Protein AF-A0A7S2CGZ4-F1 (afdb_monomer)

Sequence (122 aa):
TPDMGPVAFVSHTWLRSAHPDKDGIKLRLLQEFLRRILAGQLQIDMHYLQTLTCGSHCLGSGMLQRSFEESCIFLDFWCIPQTDRDLQLKAIHSIPSYVNDSAFFICLAPAVVHEDGSLRDR

Mean predicted aligned error: 5.79 Å

pLDDT: mean 87.89, std 8.86, range [45.03, 96.31]

Secondary structure (DSSP, 8-state):
--S---EEEEEE--SSSS-TTTT-HHHHHHHHHHHHHHTT---EEPPHHHHHHH---EE-HHHHHHHHHTPEEEEHHHHS-SS-HHHHHHHHHHHHHHHHT-SEEEEE---EE-TTS-EE--

Foldseek 3Di:
DPDQAFEEEEDEAAQADPGRCPVCPLVVVVVVVLVCLLVLNDKAWDDVVCCVVPNTDICGSVNSNVSSPRYDYDYLVVNADDPDPVSNVVVVVCVVVVVVRGPHYHYRQDFDAGPVRDTTRD

Solvent-accessible surface area (backbone atoms only — not comparable to full-atom values): 7198 Å² total; per-residue (Å²): 130,87,92,70,48,52,32,33,33,46,46,68,75,66,39,42,99,91,42,46,52,81,85,40,62,60,58,50,50,51,52,52,53,50,52,33,27,69,67,49,72,38,69,48,71,57,56,66,70,55,28,74,77,72,46,87,56,66,52,44,19,71,58,50,20,63,60,51,75,57,37,42,79,44,40,59,81,83,75,34,58,86,86,45,68,70,60,21,53,55,46,59,72,42,44,68,58,56,56,72,70,28,78,38,81,44,76,62,58,65,74,41,70,29,81,87,69,46,79,39,49,122

Radius of gyration: 16.25 Å; Cα contacts (8 Å, |Δi|>4): 159; chains: 1; bounding box: 38×38×38 Å

Organism: NCBI:txid327968

Structure (mmCIF, N/CA/C/O backbone):
data_AF-A0A7S2CGZ4-F1
#
_entry.id   AF-A0A7S2CGZ4-F1
#
loop_
_atom_site.group_PDB
_atom_site.id
_atom_site.type_symbol
_atom_site.label_atom_id
_atom_site.label_alt_id
_atom_site.label_comp_id
_atom_site.label_asym_id
_atom_site.label_entity_id
_atom_site.label_seq_id
_atom_site.pdbx_PDB_ins_code
_atom_site.Cartn_x
_atom_site.Cartn_y
_atom_site.Cartn_z
_atom_site.occupancy
_atom_site.B_iso_or_equiv
_atom_site.auth_seq_id
_atom_site.auth_comp_id
_atom_site.auth_asym_id
_atom_site.auth_atom_id
_atom_site.pdbx_PDB_model_num
ATOM 1 N N . THR A 1 1 ? -7.457 -15.375 14.547 1.00 45.03 1 THR A N 1
ATOM 2 C CA . THR A 1 1 ? -6.000 -15.335 14.809 1.00 45.03 1 THR A CA 1
ATOM 3 C C . THR A 1 1 ? -5.795 -14.690 16.169 1.00 45.03 1 THR A C 1
ATOM 5 O O . THR A 1 1 ? -6.578 -13.805 16.485 1.00 45.03 1 THR A O 1
ATOM 8 N N . PRO A 1 2 ? -4.874 -15.170 17.022 1.00 46.62 2 PRO A N 1
ATOM 9 C CA . PRO A 1 2 ? -4.721 -14.631 18.373 1.00 46.62 2 PRO A CA 1
ATOM 10 C C . PRO A 1 2 ? -4.164 -13.198 18.315 1.00 46.62 2 PRO A C 1
ATOM 12 O O . PRO A 1 2 ? -3.173 -12.976 17.625 1.00 46.62 2 PRO A O 1
ATOM 15 N N . ASP A 1 3 ? -4.845 -12.266 18.987 1.00 63.62 3 ASP A N 1
ATOM 16 C CA . ASP A 1 3 ? -4.448 -10.911 19.425 1.00 63.62 3 ASP A CA 1
ATOM 17 C C . ASP A 1 3 ? -3.623 -10.002 18.488 1.00 63.62 3 ASP A C 1
ATOM 19 O O . ASP A 1 3 ? -2.940 -9.092 18.952 1.00 63.62 3 ASP A O 1
ATOM 23 N N . MET A 1 4 ? -3.680 -10.180 17.167 1.00 65.69 4 MET A N 1
ATOM 24 C CA . MET A 1 4 ? -3.132 -9.186 16.236 1.00 65.69 4 MET A CA 1
ATOM 25 C C . MET A 1 4 ? -4.161 -8.078 16.005 1.00 65.69 4 MET A C 1
ATOM 27 O O . MET A 1 4 ? -5.305 -8.362 15.643 1.00 65.69 4 MET A O 1
ATOM 31 N N . GLY A 1 5 ? -3.752 -6.826 16.226 1.00 77.44 5 GLY A N 1
ATOM 32 C CA . GLY A 1 5 ? -4.576 -5.651 15.954 1.00 77.44 5 GLY A CA 1
ATOM 33 C C . GLY A 1 5 ? -4.935 -5.501 14.466 1.00 77.44 5 GLY A C 1
ATOM 34 O O . GLY A 1 5 ? -4.510 -6.302 13.627 1.00 77.44 5 GLY A O 1
ATOM 35 N N . PRO A 1 6 ? -5.755 -4.498 14.113 1.00 90.25 6 PRO A N 1
ATOM 36 C CA . PRO A 1 6 ? -6.317 -4.358 12.771 1.00 90.25 6 PRO A CA 1
ATOM 37 C C . PRO A 1 6 ? -5.229 -4.316 11.691 1.00 90.25 6 PRO A C 1
ATOM 39 O O . PRO A 1 6 ? -4.213 -3.641 11.838 1.00 90.25 6 PRO A O 1
ATOM 42 N N . VAL A 1 7 ? -5.440 -5.017 10.576 1.00 92.94 7 VAL A N 1
ATOM 43 C CA . VAL A 1 7 ? -4.480 -5.028 9.464 1.00 92.94 7 VAL A CA 1
ATOM 44 C C . VAL A 1 7 ? -4.806 -3.913 8.475 1.00 92.94 7 VAL A C 1
ATOM 46 O O . VAL A 1 7 ? -5.950 -3.771 8.039 1.00 92.94 7 VAL A O 1
ATOM 49 N N . ALA A 1 8 ? -3.791 -3.141 8.095 1.00 94.69 8 ALA A N 1
ATOM 50 C CA . ALA A 1 8 ? -3.838 -2.235 6.961 1.00 94.69 8 ALA A CA 1
ATOM 51 C C . ALA A 1 8 ? -3.060 -2.844 5.789 1.00 94.69 8 ALA A C 1
ATOM 53 O O . ALA A 1 8 ? -1.831 -2.959 5.825 1.00 94.69 8 ALA A O 1
ATOM 54 N N . PHE A 1 9 ? -3.785 -3.233 4.744 1.00 96.06 9 PHE A N 1
ATOM 55 C CA . PHE A 1 9 ? -3.200 -3.705 3.498 1.00 96.06 9 PHE A CA 1
ATOM 56 C C . PHE A 1 9 ? -2.714 -2.517 2.676 1.00 96.06 9 PHE A C 1
ATOM 58 O O . PHE A 1 9 ? -3.473 -1.581 2.422 1.00 96.06 9 PHE A O 1
ATOM 65 N N . VAL A 1 10 ? -1.464 -2.558 2.224 1.00 95.44 10 VAL A N 1
ATOM 66 C CA . VAL A 1 10 ? -0.863 -1.491 1.424 1.00 95.44 10 VAL A CA 1
ATOM 67 C C . VAL A 1 10 ? -0.556 -2.002 0.023 1.00 95.44 10 VAL A C 1
ATOM 69 O O . VAL A 1 10 ? 0.244 -2.916 -0.161 1.00 95.44 10 VAL A O 1
ATOM 72 N N . SER A 1 11 ? -1.168 -1.364 -0.971 1.00 91.81 11 SER A N 1
ATOM 73 C CA . SER A 1 11 ? -0.983 -1.646 -2.391 1.00 91.81 11 SER A CA 1
ATOM 74 C C . SER A 1 11 ? -0.177 -0.543 -3.071 1.00 91.81 11 SER A C 1
ATOM 76 O O . SER A 1 11 ? -0.368 0.650 -2.797 1.00 91.81 11 SER A O 1
ATOM 78 N N . HIS A 1 12 ? 0.723 -0.931 -3.977 1.00 90.50 12 HIS A N 1
ATOM 79 C CA . HIS A 1 12 ? 1.464 0.009 -4.805 1.00 90.50 12 HIS A CA 1
ATOM 80 C C . HIS A 1 12 ? 1.917 -0.560 -6.153 1.00 90.50 12 HIS A C 1
ATOM 82 O O . HIS A 1 12 ? 2.221 -1.740 -6.290 1.00 90.50 12 HIS A O 1
ATOM 88 N N . THR A 1 13 ? 2.020 0.318 -7.152 1.00 88.56 13 THR A N 1
ATOM 89 C CA . THR A 1 13 ? 2.526 -0.021 -8.487 1.00 88.56 13 THR A CA 1
ATOM 90 C C . THR A 1 13 ? 4.033 -0.298 -8.463 1.00 88.56 13 THR A C 1
ATOM 92 O O . THR A 1 13 ? 4.791 0.411 -7.798 1.00 88.56 13 THR A O 1
ATOM 95 N N . TRP A 1 14 ? 4.489 -1.293 -9.226 1.00 88.88 14 TRP A N 1
ATOM 96 C CA . TRP A 1 14 ? 5.916 -1.580 -9.391 1.00 88.88 14 TRP A CA 1
ATOM 97 C C . TRP A 1 14 ? 6.601 -0.486 -10.219 1.00 88.88 14 TRP A C 1
ATOM 99 O O . TRP A 1 14 ? 6.113 -0.112 -11.283 1.00 88.88 14 TRP A O 1
ATOM 109 N N . LEU A 1 15 ? 7.739 0.018 -9.735 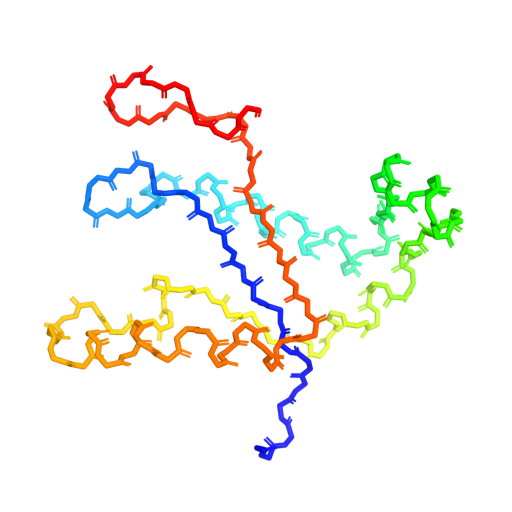1.00 86.88 15 LEU A N 1
ATOM 110 C CA . LEU A 1 15 ? 8.557 1.039 -10.406 1.00 86.88 15 LEU A CA 1
ATOM 111 C C . LEU A 1 15 ? 9.679 0.460 -11.268 1.00 86.88 15 LEU A C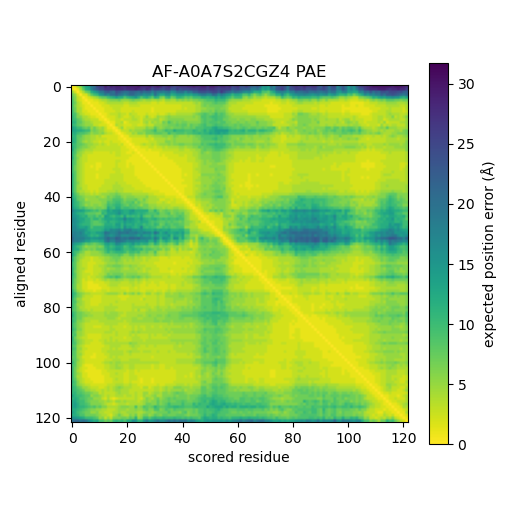 1
ATOM 113 O O . LEU A 1 15 ? 10.262 1.185 -12.079 1.00 86.88 15 LEU A O 1
ATOM 117 N N . ARG A 1 16 ? 10.008 -0.817 -11.060 1.00 82.94 16 ARG A N 1
ATOM 118 C CA . ARG A 1 16 ? 11.051 -1.548 -11.781 1.00 82.94 16 ARG A CA 1
ATOM 119 C C . ARG A 1 16 ? 10.703 -3.020 -11.878 1.00 82.94 16 ARG A C 1
ATOM 121 O O . ARG A 1 16 ? 9.992 -3.540 -11.027 1.00 82.94 16 ARG A O 1
ATOM 128 N N . SER A 1 17 ? 11.314 -3.706 -12.834 1.00 81.69 17 SER A N 1
ATOM 129 C CA . SER A 1 17 ? 11.076 -5.128 -13.101 1.00 81.69 17 SER A CA 1
ATOM 130 C C . SER A 1 17 ? 11.540 -6.062 -11.972 1.00 81.69 17 SER A C 1
ATOM 132 O O . SER A 1 17 ? 10.950 -7.116 -11.765 1.00 81.69 17 SER A O 1
ATOM 134 N N . ALA A 1 18 ? 12.604 -5.697 -11.244 1.00 85.19 18 ALA A N 1
ATOM 135 C CA . ALA A 1 18 ? 13.223 -6.562 -10.229 1.00 85.19 18 ALA A CA 1
ATOM 136 C C . ALA A 1 18 ? 12.820 -6.239 -8.778 1.00 85.19 18 ALA A C 1
ATOM 138 O O . ALA A 1 18 ? 12.914 -7.101 -7.910 1.00 85.19 18 ALA A O 1
ATOM 139 N N . HIS A 1 19 ? 12.429 -4.995 -8.494 1.00 86.81 19 HIS A N 1
ATOM 140 C CA . HIS A 1 19 ? 12.038 -4.555 -7.156 1.00 86.81 19 HIS A CA 1
ATOM 141 C C . HIS A 1 19 ? 10.997 -3.435 -7.278 1.00 86.81 19 HIS A C 1
ATOM 143 O O . HIS A 1 19 ? 11.264 -2.452 -7.977 1.00 86.81 19 HIS A O 1
ATOM 149 N N . PRO A 1 20 ? 9.856 -3.517 -6.575 1.00 88.56 20 PRO A N 1
ATOM 150 C CA . PRO A 1 20 ? 8.733 -2.608 -6.794 1.00 88.56 20 PRO A CA 1
ATOM 151 C C . PRO A 1 20 ? 9.034 -1.157 -6.409 1.00 88.56 20 PRO A C 1
ATOM 153 O O . PRO A 1 20 ? 8.512 -0.244 -7.035 1.00 88.56 20 PRO A O 1
ATOM 156 N N . ASP A 1 21 ? 9.909 -0.927 -5.428 1.00 91.38 21 ASP A N 1
ATOM 157 C CA . ASP A 1 21 ? 10.288 0.418 -4.972 1.00 91.38 21 ASP A CA 1
ATOM 158 C C . ASP A 1 21 ? 11.789 0.510 -4.649 1.00 91.38 21 ASP A C 1
ATOM 160 O O . ASP A 1 21 ? 12.187 0.703 -3.504 1.00 91.38 21 ASP A O 1
ATOM 164 N N . LYS A 1 22 ? 12.656 0.279 -5.648 1.00 87.06 22 LYS A N 1
ATOM 165 C CA . LYS A 1 22 ? 14.122 0.220 -5.438 1.00 87.06 22 LYS A CA 1
ATOM 166 C C . LYS A 1 22 ? 14.678 1.473 -4.754 1.00 87.06 22 LYS A C 1
ATOM 168 O O . LYS A 1 22 ? 15.581 1.379 -3.930 1.00 87.06 22 LYS A O 1
ATOM 173 N N . ASP A 1 23 ? 14.133 2.630 -5.111 1.00 89.44 23 ASP A N 1
ATOM 174 C CA . ASP A 1 23 ? 14.583 3.927 -4.615 1.00 89.44 23 ASP A CA 1
ATOM 175 C C . ASP A 1 23 ? 13.884 4.318 -3.295 1.00 89.44 23 ASP A C 1
ATOM 177 O O . ASP A 1 23 ? 14.170 5.376 -2.730 1.00 89.44 23 ASP A O 1
ATOM 181 N N . GLY A 1 24 ? 12.979 3.475 -2.777 1.00 90.62 24 GLY A N 1
ATOM 182 C CA . GLY A 1 24 ? 12.270 3.664 -1.509 1.00 90.62 24 GLY A CA 1
ATOM 183 C C . GLY A 1 24 ? 11.301 4.850 -1.502 1.00 90.62 24 GLY A C 1
ATOM 184 O O . GLY A 1 24 ? 11.023 5.403 -0.438 1.00 90.62 24 GLY A O 1
ATOM 185 N N . ILE A 1 25 ? 10.856 5.318 -2.671 1.00 92.25 25 ILE A N 1
ATOM 186 C CA . ILE A 1 25 ? 10.008 6.509 -2.810 1.00 92.25 25 ILE A CA 1
ATOM 187 C C . ILE A 1 25 ? 8.656 6.259 -2.143 1.00 92.25 25 ILE A C 1
ATOM 189 O O . ILE A 1 25 ? 8.182 7.084 -1.360 1.00 92.25 25 ILE A O 1
ATOM 193 N N . LYS A 1 26 ? 8.055 5.103 -2.420 1.00 91.75 26 LYS A N 1
ATOM 194 C CA . LYS A 1 26 ? 6.743 4.730 -1.894 1.00 91.75 26 LYS A CA 1
ATOM 195 C C . LYS A 1 26 ? 6.823 4.316 -0.432 1.00 91.75 26 LYS A C 1
ATOM 197 O O . LYS A 1 26 ? 5.955 4.696 0.347 1.00 91.75 26 LYS A O 1
ATOM 202 N N . LEU A 1 27 ? 7.897 3.640 -0.026 1.00 93.62 27 LEU A N 1
ATOM 203 C CA . LEU A 1 27 ? 8.145 3.340 1.381 1.00 93.62 27 LEU A CA 1
ATOM 204 C C . LEU A 1 27 ? 8.268 4.619 2.213 1.00 93.62 27 LEU A C 1
ATOM 206 O O . LEU A 1 27 ? 7.652 4.721 3.271 1.00 93.62 27 LEU A O 1
ATOM 210 N N . ARG A 1 28 ? 9.033 5.612 1.742 1.00 95.25 28 ARG A N 1
ATOM 211 C CA . ARG A 1 28 ? 9.148 6.903 2.437 1.00 95.25 28 ARG A CA 1
ATOM 212 C C . ARG A 1 28 ? 7.804 7.619 2.520 1.00 95.25 28 ARG A C 1
ATOM 214 O O . ARG A 1 28 ? 7.489 8.162 3.575 1.00 95.25 28 ARG A O 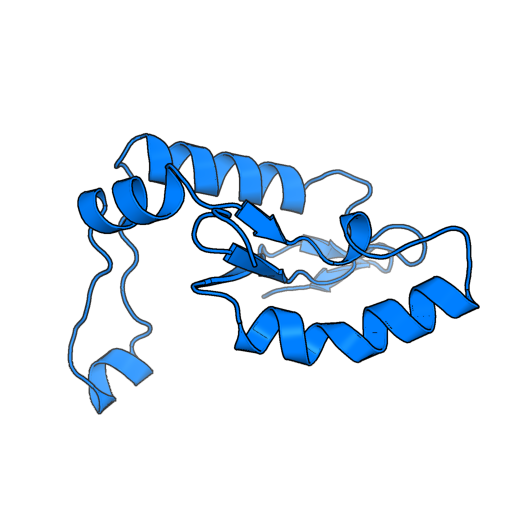1
ATOM 221 N N . LEU A 1 29 ? 7.005 7.575 1.452 1.00 94.75 29 LEU A N 1
ATOM 222 C CA . LEU A 1 29 ? 5.642 8.106 1.460 1.00 94.75 29 LEU A CA 1
ATOM 223 C C . LEU A 1 29 ? 4.771 7.411 2.515 1.00 94.75 29 LEU A C 1
ATOM 225 O O . LEU A 1 29 ? 4.100 8.094 3.281 1.00 94.75 29 LEU A O 1
ATOM 229 N N . LEU A 1 30 ? 4.810 6.078 2.590 1.00 95.19 30 LEU A N 1
ATOM 230 C CA . LEU A 1 30 ? 4.071 5.315 3.595 1.00 95.19 30 LEU A CA 1
ATOM 231 C C . LEU A 1 30 ? 4.514 5.672 5.014 1.00 95.19 30 LEU A C 1
ATOM 233 O O . LEU A 1 30 ? 3.680 5.909 5.878 1.00 95.19 30 LEU A O 1
ATOM 237 N N . GLN A 1 31 ? 5.822 5.737 5.258 1.00 95.56 31 GLN A N 1
ATOM 238 C CA . GLN A 1 31 ? 6.354 6.121 6.563 1.00 95.56 31 GLN A CA 1
ATOM 239 C C . GLN A 1 31 ? 5.892 7.522 6.966 1.00 95.56 31 GLN A C 1
ATOM 241 O O . GLN A 1 31 ? 5.501 7.729 8.109 1.00 95.56 31 GLN A O 1
ATOM 246 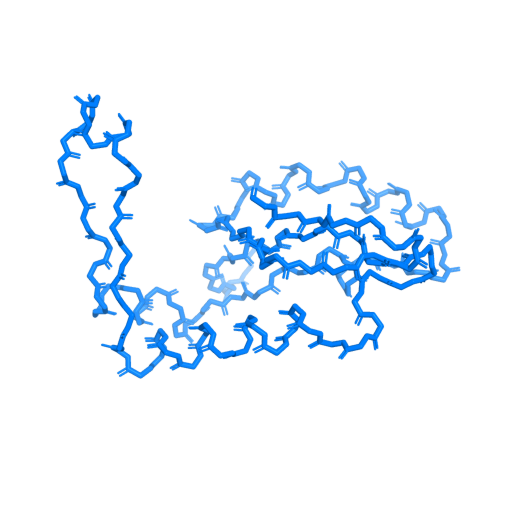N N . GLU A 1 32 ? 5.923 8.479 6.040 1.00 95.69 32 GLU A N 1
ATOM 247 C CA . GLU A 1 32 ? 5.458 9.838 6.304 1.00 95.69 32 GLU A CA 1
ATOM 248 C C . GLU A 1 32 ? 3.950 9.888 6.564 1.00 95.69 32 GLU A C 1
ATOM 250 O O . GLU A 1 32 ? 3.501 10.509 7.525 1.00 95.69 32 GLU A O 1
ATOM 255 N N . PHE A 1 33 ? 3.169 9.163 5.767 1.00 94.00 33 PHE A N 1
ATOM 256 C CA . PHE A 1 33 ? 1.734 8.996 5.972 1.00 94.00 33 PHE A CA 1
ATOM 257 C C . PHE A 1 33 ? 1.419 8.447 7.373 1.00 94.00 33 PHE A C 1
ATOM 259 O O . PHE A 1 33 ? 0.632 9.050 8.104 1.00 94.00 33 PHE A O 1
ATOM 266 N N . LEU A 1 34 ? 2.090 7.367 7.789 1.00 94.56 34 LEU A N 1
ATOM 267 C CA . LEU A 1 34 ? 1.908 6.762 9.111 1.00 94.56 34 LEU A CA 1
ATOM 268 C C . LEU A 1 34 ? 2.353 7.699 10.244 1.00 94.56 34 LEU A C 1
ATOM 270 O O . LEU A 1 34 ? 1.642 7.822 11.239 1.00 94.56 34 LEU A O 1
ATOM 274 N N . ARG A 1 35 ? 3.474 8.422 10.094 1.00 95.69 35 ARG A N 1
ATOM 275 C CA . ARG A 1 35 ? 3.912 9.426 11.085 1.00 95.69 35 ARG A CA 1
ATOM 276 C C . ARG A 1 35 ? 2.865 10.515 11.284 1.00 95.69 35 ARG A C 1
ATOM 278 O O . ARG A 1 35 ? 2.577 10.878 12.420 1.00 95.69 35 ARG A O 1
ATOM 285 N N . ARG A 1 36 ? 2.263 11.012 10.201 1.00 94.75 36 ARG A N 1
ATOM 28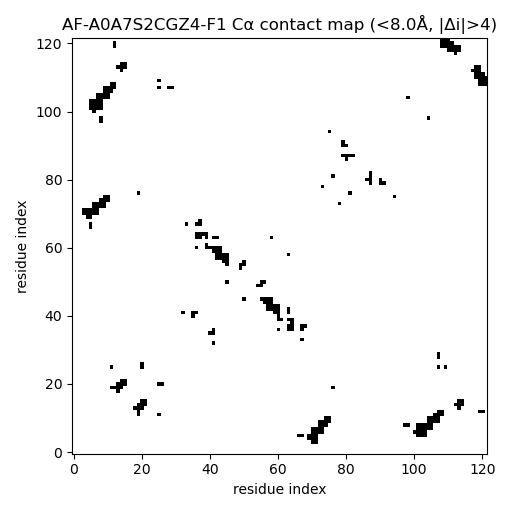6 C CA . ARG A 1 36 ? 1.218 12.043 10.268 1.00 94.75 36 ARG A CA 1
ATOM 287 C C . ARG A 1 36 ? -0.076 11.529 10.896 1.00 94.75 36 ARG A C 1
ATOM 289 O O . ARG A 1 36 ? -0.724 12.288 11.616 1.00 94.75 36 ARG A O 1
ATOM 296 N N . ILE A 1 37 ? -0.431 10.263 10.669 1.00 93.62 37 ILE A N 1
ATOM 297 C CA . ILE A 1 37 ? -1.550 9.612 11.367 1.00 93.62 37 ILE A CA 1
ATOM 298 C C . ILE A 1 37 ? -1.271 9.542 12.868 1.00 93.62 37 ILE A C 1
ATOM 300 O O . ILE A 1 37 ? -2.077 10.027 13.658 1.00 93.62 37 ILE A O 1
ATOM 304 N N . LEU A 1 38 ? -0.116 9.000 13.261 1.00 92.94 38 LEU A N 1
ATOM 305 C CA . LEU A 1 38 ? 0.247 8.824 14.670 1.00 92.94 38 LEU A CA 1
ATOM 306 C C . LEU A 1 38 ? 0.456 10.155 15.405 1.00 92.94 38 LEU A C 1
ATOM 308 O O . LEU A 1 38 ? 0.271 10.218 16.616 1.00 92.94 38 LEU A O 1
ATOM 312 N N . ALA A 1 39 ? 0.790 11.230 14.688 1.00 94.06 39 ALA A N 1
ATOM 313 C CA . ALA A 1 39 ? 0.840 12.587 15.227 1.00 94.06 39 ALA A CA 1
ATOM 314 C C . ALA A 1 39 ? -0.545 13.262 15.340 1.00 94.06 39 ALA A C 1
ATOM 316 O O . ALA A 1 39 ? -0.628 14.397 15.808 1.00 94.06 39 ALA A O 1
ATOM 317 N N . GLY A 1 40 ? -1.625 12.621 14.874 1.00 92.44 40 GLY A N 1
ATOM 318 C CA . GLY A 1 40 ? -2.969 13.209 14.845 1.00 92.44 40 GLY A CA 1
ATOM 319 C C . GLY A 1 40 ? -3.112 14.373 13.853 1.00 92.44 40 GLY A C 1
ATOM 320 O O . GLY A 1 40 ? -3.996 15.217 14.007 1.00 92.44 40 GLY A O 1
ATOM 321 N N . GLN A 1 41 ? -2.247 14.436 12.836 1.00 92.19 41 GLN A N 1
ATOM 322 C CA . GLN A 1 41 ? -2.140 15.543 11.873 1.00 92.19 41 GLN A CA 1
ATOM 323 C C . GLN A 1 41 ? -2.774 15.241 10.511 1.00 92.19 41 GLN A C 1
ATOM 325 O O . GLN A 1 41 ? -2.710 16.071 9.599 1.00 92.19 41 GLN A O 1
ATOM 330 N N . LEU A 1 42 ? -3.331 14.043 10.333 1.00 89.00 42 LEU A N 1
ATOM 331 C CA . LEU A 1 42 ? -3.947 13.631 9.080 1.00 89.00 42 LEU A CA 1
ATOM 332 C C . LEU A 1 42 ? -5.461 13.521 9.237 1.00 89.00 42 LEU A C 1
ATOM 334 O O . LEU A 1 42 ? -5.947 12.790 10.094 1.00 89.00 42 LEU A O 1
ATOM 338 N N . GLN A 1 43 ? -6.192 14.233 8.386 1.00 85.50 43 GLN A N 1
ATOM 339 C CA . GLN A 1 43 ? -7.620 14.039 8.165 1.00 85.50 43 GLN A CA 1
ATOM 340 C C . GLN A 1 43 ? -7.801 13.586 6.720 1.00 85.50 43 GLN A C 1
ATOM 342 O O . GLN A 1 43 ? -7.132 14.108 5.826 1.00 85.50 43 GLN A O 1
ATOM 347 N N . ILE A 1 44 ? -8.643 12.575 6.514 1.00 85.38 44 ILE A N 1
ATOM 348 C CA . ILE A 1 44 ? -8.912 12.023 5.185 1.00 85.38 44 ILE A CA 1
ATOM 349 C C . ILE A 1 44 ? -10.369 12.301 4.852 1.00 85.38 44 ILE A C 1
ATOM 351 O O . ILE A 1 44 ? -11.278 11.777 5.500 1.00 85.38 44 ILE A O 1
ATOM 355 N N . ASP A 1 45 ? -10.572 13.110 3.822 1.00 83.81 45 ASP A N 1
ATOM 356 C CA . ASP A 1 45 ? -11.889 13.372 3.263 1.00 83.81 45 ASP A CA 1
ATOM 357 C C . ASP A 1 45 ? -12.263 12.285 2.256 1.00 83.81 45 ASP A C 1
ATOM 359 O O . ASP A 1 45 ? -11.422 11.806 1.488 1.00 83.81 45 ASP A O 1
ATOM 363 N N . MET A 1 46 ? -13.538 11.890 2.241 1.00 78.06 46 MET A N 1
ATOM 364 C CA . MET A 1 46 ? -14.028 10.984 1.208 1.00 78.06 46 MET A CA 1
ATOM 365 C C . MET A 1 46 ? -13.980 11.631 -0.176 1.00 78.06 46 MET A C 1
ATOM 367 O O . MET A 1 46 ? -14.220 12.827 -0.361 1.00 78.06 46 MET A O 1
ATOM 371 N N . HIS A 1 47 ? -13.724 10.791 -1.177 1.00 81.62 47 HIS A N 1
ATOM 372 C CA . HIS A 1 47 ? -13.766 11.194 -2.572 1.00 81.62 47 HIS A CA 1
ATOM 373 C C . HIS A 1 47 ? -15.157 11.737 -2.938 1.00 81.62 47 HIS A C 1
ATOM 375 O O . HIS A 1 47 ? -16.176 11.182 -2.524 1.00 81.62 47 HIS A O 1
ATOM 381 N N . TYR A 1 48 ? -15.214 12.786 -3.765 1.00 76.12 48 TYR A N 1
ATOM 382 C CA . TYR A 1 48 ? -16.458 13.518 -4.045 1.00 76.12 48 TYR A CA 1
ATOM 383 C C . TYR A 1 48 ? -17.611 12.618 -4.520 1.00 76.12 48 TYR A C 1
ATOM 385 O O . TYR A 1 48 ? -18.754 12.831 -4.126 1.00 76.12 48 TYR A O 1
ATOM 393 N N . LEU A 1 49 ? -17.324 11.584 -5.321 1.00 79.25 49 LEU A N 1
ATOM 394 C CA . LEU A 1 49 ? -18.347 10.631 -5.769 1.00 79.25 49 LEU A CA 1
ATOM 395 C C . LEU A 1 49 ? -18.978 9.864 -4.602 1.00 79.25 49 LEU A C 1
ATOM 397 O O . LEU A 1 49 ? -20.197 9.743 -4.561 1.00 79.25 49 LEU A O 1
ATOM 401 N N . GLN A 1 50 ? -18.176 9.396 -3.642 1.00 73.94 50 GLN A N 1
ATOM 402 C CA . GLN A 1 50 ? -18.695 8.737 -2.439 1.00 73.94 50 GLN A CA 1
ATOM 403 C C . GLN A 1 50 ? -19.482 9.712 -1.569 1.00 73.94 50 GLN A C 1
ATOM 405 O O . GLN A 1 50 ? -20.524 9.351 -1.028 1.00 73.94 50 GLN A O 1
ATOM 410 N N . THR A 1 51 ? -19.015 10.956 -1.475 1.00 79.88 51 THR A N 1
ATOM 411 C CA . THR A 1 51 ? -19.714 12.018 -0.748 1.00 79.88 51 THR A CA 1
ATOM 412 C C . THR A 1 51 ? -21.113 12.272 -1.314 1.00 79.88 51 THR A C 1
ATOM 414 O O . THR A 1 51 ? -22.060 12.451 -0.553 1.00 79.88 51 THR A O 1
ATOM 417 N N . LEU A 1 52 ? -21.276 12.233 -2.640 1.00 79.25 52 LEU A N 1
ATOM 418 C CA . LEU A 1 52 ? -22.576 12.413 -3.293 1.00 79.25 52 LEU A CA 1
ATOM 419 C C . LEU A 1 52 ? -23.528 11.229 -3.078 1.00 79.25 52 LEU A C 1
ATOM 421 O O . LEU A 1 52 ? -24.733 11.441 -2.965 1.00 79.25 52 LEU A O 1
ATOM 425 N N . THR A 1 53 ? -23.018 9.995 -3.031 1.00 82.56 53 THR A N 1
ATOM 426 C CA . THR A 1 53 ? -23.859 8.792 -2.908 1.00 82.56 53 THR A CA 1
ATOM 427 C C . THR A 1 53 ? -24.183 8.415 -1.465 1.00 82.56 53 THR A C 1
ATOM 429 O O . THR A 1 53 ? -25.254 7.874 -1.209 1.00 82.56 53 THR A O 1
ATOM 432 N N . CYS A 1 54 ? -23.266 8.675 -0.531 1.00 75.88 54 CYS A N 1
ATOM 433 C CA . CYS A 1 54 ? -23.343 8.187 0.850 1.00 75.88 54 CYS A CA 1
ATOM 434 C C . CYS A 1 54 ? -23.370 9.311 1.899 1.00 75.88 54 CYS A C 1
ATOM 436 O O . CYS A 1 54 ? -23.526 9.023 3.081 1.00 75.88 54 CYS A O 1
ATOM 438 N N . GLY A 1 55 ? -23.233 10.576 1.486 1.00 74.31 55 GLY A N 1
ATOM 439 C CA . GLY A 1 55 ? -23.047 11.717 2.382 1.00 74.31 55 GLY A CA 1
ATOM 440 C C . GLY A 1 55 ? -21.575 11.977 2.714 1.00 74.31 55 GLY A C 1
ATOM 441 O O . GLY A 1 55 ? -20.701 11.132 2.508 1.00 74.31 55 GLY A O 1
ATOM 442 N N . SER A 1 56 ? -21.281 13.180 3.214 1.00 66.94 56 SER A N 1
ATOM 443 C CA . SER A 1 56 ? -19.925 13.552 3.629 1.00 66.94 56 SER A CA 1
ATOM 444 C C . SER A 1 56 ? -19.515 12.774 4.874 1.00 66.94 56 SER A C 1
ATOM 446 O O . SER A 1 56 ? -20.102 12.946 5.941 1.00 66.94 56 SER A O 1
ATOM 448 N N . HIS A 1 57 ? -18.450 11.988 4.755 1.00 68.06 57 HIS A N 1
ATOM 449 C CA . HIS A 1 57 ? -17.750 11.406 5.892 1.00 68.06 57 HIS A CA 1
ATOM 450 C C . HIS A 1 57 ? -16.279 11.821 5.831 1.00 68.06 57 HIS A C 1
ATOM 452 O O . HIS A 1 57 ? -15.656 11.799 4.771 1.00 68.06 57 HIS A O 1
ATOM 458 N N . CYS A 1 58 ? -15.740 12.226 6.977 1.00 75.81 58 CYS A N 1
ATOM 459 C CA . CYS A 1 58 ? -14.324 12.515 7.156 1.00 75.81 58 CYS A CA 1
ATOM 460 C C . CYS A 1 58 ? -13.786 11.524 8.184 1.00 75.81 58 CYS A C 1
ATOM 462 O O . CYS A 1 58 ? -14.369 11.361 9.262 1.00 75.81 58 CYS A O 1
ATOM 464 N N . LEU A 1 59 ? -12.680 10.859 7.861 1.00 80.25 59 LEU A N 1
ATOM 465 C CA . LEU A 1 59 ? -11.929 10.102 8.851 1.00 80.25 59 LEU A CA 1
ATOM 466 C C . LEU A 1 59 ? -11.100 11.106 9.650 1.00 80.25 59 LEU A C 1
ATOM 468 O O . LEU A 1 59 ? -10.030 11.552 9.229 1.00 80.25 59 LEU A O 1
ATOM 472 N N . GLY A 1 60 ? -11.656 11.502 10.795 1.00 85.06 60 GLY A N 1
ATOM 473 C CA . GLY A 1 60 ? -11.029 12.452 11.701 1.00 85.06 60 GLY A CA 1
ATOM 474 C C . GLY A 1 60 ? -9.708 11.921 12.254 1.00 85.06 60 GLY A C 1
ATOM 475 O O . GLY A 1 60 ? -9.550 10.725 12.508 1.00 85.06 60 GLY A O 1
ATOM 476 N N . SER A 1 61 ? -8.772 12.833 12.501 1.00 87.50 61 SER A N 1
ATOM 477 C CA . SER A 1 61 ? -7.405 12.494 12.899 1.00 87.50 61 SER A CA 1
ATOM 478 C C . SER A 1 61 ? -7.320 11.656 14.173 1.00 87.50 61 SER A C 1
ATOM 480 O O . SER A 1 61 ? -6.550 10.705 14.220 1.00 87.50 61 SER A O 1
ATOM 482 N N . GLY A 1 62 ? -8.152 11.940 15.179 1.00 88.19 62 GLY A N 1
ATOM 483 C CA . GLY A 1 62 ? -8.184 11.157 16.419 1.00 88.19 62 GLY A CA 1
ATOM 484 C C . GLY A 1 62 ? -8.730 9.734 16.250 1.00 88.19 62 GLY A C 1
ATOM 485 O O . GLY A 1 62 ? -8.335 8.841 16.994 1.00 88.19 62 GLY A O 1
ATOM 486 N N . MET A 1 63 ? -9.619 9.498 15.277 1.00 86.25 63 MET A N 1
ATOM 487 C CA . MET A 1 63 ? -10.092 8.146 14.953 1.00 86.25 63 MET A CA 1
ATOM 488 C C . MET A 1 63 ? -8.988 7.365 14.239 1.00 86.25 63 MET A C 1
ATOM 490 O O . MET A 1 63 ? -8.669 6.257 14.656 1.00 86.25 63 MET A O 1
ATOM 494 N N . LEU A 1 64 ? -8.370 7.974 13.220 1.00 88.06 64 LEU A N 1
ATOM 495 C CA . LEU A 1 64 ? -7.260 7.370 12.480 1.00 88.06 64 LEU A CA 1
ATOM 496 C C . LEU A 1 64 ? -6.083 7.031 13.396 1.00 88.06 64 LEU A C 1
ATOM 498 O O . LEU A 1 64 ? -5.568 5.922 13.324 1.00 88.06 64 LEU A O 1
ATOM 502 N N . GLN A 1 65 ? -5.691 7.949 14.280 1.00 92.31 65 GLN A N 1
ATOM 503 C CA . GLN A 1 65 ? -4.601 7.731 15.230 1.00 92.31 65 GLN A CA 1
ATOM 504 C C . GLN A 1 65 ? -4.839 6.466 16.067 1.00 92.31 65 GLN A C 1
ATOM 506 O O . GLN A 1 65 ? -4.024 5.549 16.024 1.00 92.31 65 GLN A O 1
ATOM 511 N N . ARG A 1 66 ? -6.005 6.361 16.723 1.00 90.06 66 ARG A N 1
ATOM 512 C CA . ARG A 1 66 ? -6.375 5.189 17.539 1.00 90.06 66 ARG A CA 1
ATOM 513 C C . ARG A 1 66 ? -6.436 3.899 16.728 1.00 90.06 66 ARG A C 1
ATOM 515 O O . ARG A 1 66 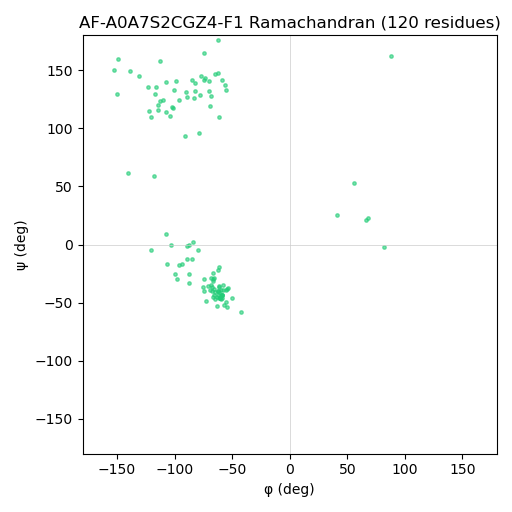? -6.007 2.857 17.203 1.00 90.06 66 ARG A O 1
ATOM 522 N N . SER A 1 67 ? -6.974 3.952 15.509 1.00 89.50 67 SER A N 1
ATOM 523 C CA . SER A 1 67 ? -7.057 2.770 14.649 1.00 89.50 67 SER A CA 1
ATOM 524 C C . SER A 1 67 ? -5.687 2.253 14.210 1.00 89.50 67 SER A C 1
ATOM 526 O O . SER A 1 67 ? -5.561 1.057 13.960 1.00 89.50 67 SER A O 1
ATOM 528 N N . PHE A 1 68 ? -4.684 3.129 14.102 1.00 91.00 68 PHE A N 1
ATOM 529 C CA . PHE A 1 68 ? -3.351 2.768 13.620 1.00 91.00 68 PHE A CA 1
ATOM 530 C C . PHE A 1 68 ? -2.331 2.467 14.729 1.00 91.00 68 PHE A C 1
ATOM 532 O O . PHE A 1 68 ? -1.334 1.811 14.431 1.00 91.00 68 PHE A O 1
ATOM 539 N N . GLU A 1 69 ? -2.574 2.874 15.981 1.00 89.88 69 GLU A N 1
ATOM 540 C CA . GLU A 1 69 ? -1.687 2.616 17.133 1.00 89.88 69 GLU A CA 1
ATOM 541 C C . GLU A 1 69 ? -1.382 1.124 17.349 1.00 89.88 69 GLU A C 1
ATOM 543 O O . GLU A 1 69 ? -0.238 0.766 17.621 1.00 89.88 69 GLU A O 1
ATOM 548 N N . GLU A 1 70 ? -2.376 0.253 17.163 1.00 87.00 70 GLU A N 1
ATOM 549 C CA . GLU A 1 70 ? -2.231 -1.206 17.300 1.00 87.00 70 GLU A CA 1
ATOM 550 C C . GLU A 1 70 ? -2.270 -1.933 15.945 1.00 87.00 70 GLU A C 1
ATOM 552 O O . GLU A 1 70 ? -2.358 -3.160 15.882 1.00 87.00 70 GLU A O 1
ATOM 557 N N . SER A 1 71 ? -2.233 -1.187 14.836 1.00 90.38 71 SER A N 1
ATOM 558 C CA . SER A 1 71 ? -2.390 -1.777 13.508 1.00 90.38 71 SER A CA 1
ATOM 559 C C . SER A 1 71 ? -1.131 -2.482 13.013 1.00 90.38 71 SER A C 1
ATOM 561 O O . SER A 1 71 ? -0.003 -2.034 13.226 1.00 90.38 71 SER A O 1
ATOM 563 N N . CYS A 1 72 ? -1.332 -3.573 12.279 1.00 92.06 72 CYS A N 1
ATOM 564 C CA . CYS A 1 72 ? -0.273 -4.241 11.533 1.00 92.06 72 CYS A CA 1
ATOM 565 C C . CYS A 1 72 ? -0.313 -3.811 10.065 1.00 92.06 72 CYS A C 1
ATOM 567 O O . CYS A 1 72 ? -1.381 -3.701 9.467 1.00 92.06 72 CYS A O 1
ATOM 569 N N . ILE A 1 73 ? 0.856 -3.614 9.457 1.00 93.31 73 ILE A N 1
ATOM 570 C CA . ILE A 1 73 ? 0.962 -3.283 8.034 1.00 93.31 73 ILE A CA 1
ATOM 571 C C . ILE A 1 73 ? 1.233 -4.555 7.234 1.00 93.31 73 ILE A C 1
ATOM 573 O O . ILE A 1 73 ? 2.224 -5.242 7.481 1.00 93.31 73 ILE A O 1
ATOM 577 N N . PHE A 1 74 ? 0.386 -4.834 6.245 1.00 94.00 74 PHE A N 1
ATOM 578 C CA . PHE A 1 74 ? 0.633 -5.874 5.252 1.00 94.00 74 PHE A CA 1
ATOM 579 C C . PHE A 1 74 ? 1.117 -5.234 3.949 1.00 94.00 74 PHE A C 1
ATOM 581 O O . PHE A 1 74 ? 0.390 -4.469 3.315 1.00 94.00 74 PHE A O 1
ATOM 588 N N . LEU A 1 75 ? 2.347 -5.557 3.547 1.00 92.31 75 LEU A N 1
ATOM 589 C CA . LEU A 1 75 ? 2.983 -5.078 2.319 1.00 92.31 75 LEU A CA 1
ATOM 590 C C . LEU A 1 75 ? 3.336 -6.275 1.453 1.00 92.31 75 LEU A C 1
ATOM 592 O O . LEU A 1 75 ? 4.238 -7.032 1.796 1.00 92.31 75 LEU A O 1
ATOM 596 N N . ASP A 1 76 ? 2.629 -6.428 0.338 1.00 87.69 76 ASP A N 1
ATOM 597 C CA . ASP A 1 76 ? 2.719 -7.574 -0.566 1.00 87.69 76 ASP A CA 1
ATOM 598 C C . ASP A 1 76 ? 4.158 -8.047 -0.829 1.00 87.69 76 ASP A C 1
ATOM 600 O O . ASP A 1 76 ? 4.505 -9.173 -0.492 1.00 87.69 76 ASP A O 1
ATOM 604 N N . PHE A 1 77 ? 5.046 -7.198 -1.335 1.00 88.88 77 PHE A N 1
ATOM 605 C CA . PHE A 1 77 ? 6.403 -7.610 -1.687 1.00 88.88 77 PHE A CA 1
ATOM 606 C C . PHE A 1 77 ? 7.222 -8.123 -0.489 1.00 88.88 77 PHE A C 1
ATOM 608 O O . PHE A 1 77 ? 7.995 -9.067 -0.641 1.00 88.88 77 PHE A O 1
ATOM 615 N N . TRP A 1 78 ? 7.045 -7.547 0.706 1.00 89.06 78 TRP A N 1
ATOM 616 C CA . TRP A 1 78 ? 7.771 -7.969 1.915 1.00 89.06 78 TRP A CA 1
ATOM 617 C C . TRP A 1 78 ? 7.092 -9.104 2.682 1.00 89.06 78 TRP A C 1
ATOM 619 O O . TRP A 1 78 ? 7.773 -9.854 3.377 1.00 89.06 78 TRP A O 1
ATOM 629 N N . CYS A 1 79 ? 5.774 -9.249 2.560 1.00 90.69 79 CYS A N 1
ATOM 630 C CA . CYS A 1 79 ? 4.999 -10.303 3.212 1.00 90.69 79 CYS A CA 1
ATOM 631 C C . CYS A 1 79 ? 4.888 -11.576 2.356 1.00 90.69 79 CYS A C 1
ATOM 633 O O . CYS A 1 79 ? 4.480 -12.619 2.864 1.00 90.69 79 CYS A O 1
ATOM 635 N N . ILE A 1 80 ? 5.260 -11.514 1.074 1.00 92.25 80 ILE A N 1
ATOM 636 C CA . ILE A 1 80 ? 5.269 -12.645 0.144 1.00 92.25 80 ILE A CA 1
ATOM 637 C C . ILE A 1 80 ? 6.703 -13.188 -0.009 1.00 92.25 80 ILE A C 1
ATOM 639 O O . ILE A 1 80 ? 7.630 -12.406 -0.238 1.00 92.25 80 ILE A O 1
ATOM 643 N N . PRO A 1 81 ? 6.917 -14.517 0.062 1.00 93.38 81 PRO A N 1
ATOM 644 C CA . PRO A 1 81 ? 8.220 -15.122 -0.205 1.00 93.38 81 PRO A CA 1
ATOM 645 C C . PRO A 1 81 ? 8.758 -14.742 -1.591 1.00 93.38 81 PRO A C 1
ATOM 647 O O . PRO A 1 81 ? 8.041 -14.838 -2.583 1.00 93.38 81 PRO A O 1
ATOM 650 N N . GLN A 1 82 ? 10.028 -14.334 -1.670 1.00 91.19 82 GLN A N 1
ATOM 651 C CA . GLN A 1 82 ? 10.669 -13.928 -2.934 1.00 91.19 82 GLN A CA 1
ATOM 652 C C . GLN A 1 82 ? 11.676 -14.958 -3.473 1.00 91.19 82 GLN A C 1
ATOM 654 O O . GLN A 1 82 ? 12.064 -14.891 -4.635 1.00 91.19 82 GLN A O 1
ATOM 659 N N . THR A 1 83 ? 12.125 -15.901 -2.640 1.00 92.88 83 THR A N 1
ATOM 660 C CA . THR A 1 83 ? 13.185 -16.868 -2.983 1.00 92.88 83 THR A CA 1
ATOM 661 C C . THR A 1 83 ? 12.655 -18.225 -3.439 1.00 92.88 83 THR A C 1
ATOM 663 O O . THR A 1 83 ? 13.302 -18.892 -4.242 1.00 92.88 83 THR A O 1
ATOM 666 N N . ASP A 1 84 ? 11.487 -18.633 -2.944 1.00 95.88 84 ASP A N 1
ATOM 667 C CA . ASP A 1 84 ? 10.825 -19.888 -3.299 1.00 95.88 84 ASP A CA 1
ATOM 668 C C . ASP A 1 84 ? 9.611 -19.586 -4.178 1.00 95.88 84 ASP A C 1
ATOM 670 O O . ASP A 1 84 ? 8.644 -18.969 -3.727 1.00 95.88 84 ASP A O 1
ATOM 674 N N . ARG A 1 85 ? 9.664 -20.028 -5.437 1.00 94.25 85 ARG A N 1
ATOM 675 C CA . ARG A 1 85 ? 8.629 -19.748 -6.437 1.00 94.25 85 ARG A CA 1
ATOM 676 C C . ARG A 1 85 ? 7.294 -20.425 -6.121 1.00 94.25 85 ARG A C 1
ATOM 678 O O . ARG A 1 85 ? 6.248 -19.834 -6.378 1.00 94.25 85 ARG A O 1
ATOM 685 N N . ASP A 1 86 ? 7.307 -21.633 -5.571 1.00 96.31 86 ASP A N 1
ATOM 686 C CA . ASP A 1 86 ? 6.076 -22.375 -5.292 1.00 96.31 86 ASP A CA 1
ATOM 687 C C . ASP A 1 86 ? 5.360 -21.790 -4.073 1.00 96.31 86 ASP A C 1
ATOM 689 O O . ASP A 1 86 ? 4.134 -21.638 -4.075 1.00 96.31 86 ASP A O 1
ATOM 693 N N . LEU A 1 87 ? 6.120 -21.407 -3.044 1.00 95.56 87 LEU A N 1
ATOM 694 C CA . LEU A 1 87 ? 5.582 -20.673 -1.900 1.00 95.56 87 LEU A CA 1
ATOM 695 C C . LEU A 1 87 ? 5.130 -19.266 -2.293 1.00 95.56 87 LEU A C 1
ATOM 697 O O . LEU A 1 87 ? 4.067 -18.836 -1.848 1.00 95.56 87 LEU A O 1
ATOM 701 N N . GLN A 1 88 ? 5.881 -18.578 -3.157 1.00 95.62 88 GLN A N 1
ATOM 702 C CA . GLN A 1 88 ? 5.506 -17.270 -3.689 1.00 95.62 88 GLN A CA 1
ATOM 703 C C . GLN A 1 88 ? 4.149 -17.332 -4.392 1.00 95.62 88 GLN A C 1
ATOM 705 O O . GLN A 1 88 ? 3.255 -16.559 -4.058 1.00 95.62 88 GLN A O 1
ATOM 710 N N . LEU A 1 89 ? 3.964 -18.268 -5.328 1.00 95.94 89 LEU A N 1
ATOM 711 C CA . LEU A 1 89 ? 2.707 -18.414 -6.065 1.00 95.94 89 LEU A CA 1
ATOM 712 C C . LEU A 1 89 ? 1.534 -18.708 -5.125 1.00 95.94 89 LEU A C 1
ATOM 714 O O . LEU A 1 89 ? 0.492 -18.060 -5.220 1.00 95.94 89 LEU A O 1
ATOM 718 N N . LYS A 1 90 ? 1.709 -19.631 -4.171 1.00 95.44 90 LYS A N 1
ATOM 719 C CA . LYS A 1 90 ? 0.684 -19.931 -3.157 1.00 95.44 90 LYS A CA 1
ATOM 720 C C . LYS A 1 90 ? 0.324 -18.701 -2.324 1.00 95.44 90 LYS A C 1
ATOM 722 O O . LYS A 1 90 ? -0.856 -18.446 -2.097 1.00 95.44 90 LYS A O 1
ATOM 727 N N . ALA A 1 91 ? 1.318 -17.925 -1.902 1.00 95.06 91 ALA A N 1
ATOM 728 C CA . ALA A 1 91 ? 1.099 -16.721 -1.115 1.00 95.06 91 ALA A CA 1
ATOM 729 C C . ALA A 1 91 ? 0.422 -15.612 -1.947 1.00 95.06 91 ALA A C 1
ATOM 731 O O . ALA A 1 91 ? -0.513 -14.979 -1.462 1.00 95.06 91 ALA A O 1
ATOM 732 N N . ILE A 1 92 ? 0.787 -15.435 -3.222 1.00 94.56 92 ILE A N 1
ATOM 733 C CA . ILE A 1 92 ? 0.103 -14.507 -4.143 1.00 94.56 92 ILE A CA 1
ATOM 734 C C . ILE A 1 92 ? -1.378 -14.877 -4.285 1.00 94.56 92 ILE A C 1
ATOM 736 O O . ILE A 1 92 ? -2.241 -14.005 -4.201 1.00 94.56 92 ILE A O 1
ATOM 740 N N . HIS A 1 93 ? -1.699 -16.167 -4.424 1.00 95.62 93 HIS A N 1
ATOM 741 C CA . HIS A 1 93 ? -3.089 -16.629 -4.481 1.00 95.62 93 HIS A CA 1
ATOM 742 C C . HIS A 1 93 ? -3.887 -16.342 -3.201 1.00 95.62 93 HIS A C 1
ATOM 744 O O . HIS A 1 93 ? -5.112 -16.269 -3.261 1.00 95.62 93 HIS A O 1
ATOM 750 N N . SER A 1 94 ? -3.217 -16.148 -2.062 1.00 94.00 94 SER A N 1
ATOM 751 C CA . SER A 1 94 ? -3.865 -15.795 -0.795 1.00 94.00 94 SER A CA 1
ATOM 752 C C . SER A 1 94 ? -4.128 -14.295 -0.620 1.00 94.00 94 SER A C 1
ATOM 754 O O . SER A 1 94 ? -4.912 -13.928 0.253 1.00 94.00 94 SER A O 1
ATOM 756 N N . ILE A 1 95 ? -3.542 -13.423 -1.457 1.00 93.75 95 ILE A N 1
ATOM 757 C CA . ILE A 1 95 ? -3.694 -11.958 -1.358 1.00 93.75 95 ILE A CA 1
ATOM 758 C C . ILE A 1 95 ? -5.164 -11.521 -1.255 1.00 93.75 95 ILE A C 1
ATOM 760 O O . ILE A 1 95 ? -5.459 -10.722 -0.367 1.00 93.75 95 ILE A O 1
ATOM 764 N N . PRO A 1 96 ? -6.112 -12.038 -2.066 1.00 94.38 96 PRO A N 1
ATOM 765 C CA . PRO A 1 96 ? -7.516 -11.650 -1.940 1.00 94.38 96 PRO A CA 1
ATOM 766 C C . PRO A 1 96 ? -8.106 -11.914 -0.548 1.00 94.38 96 PRO A C 1
ATOM 768 O O . PRO A 1 96 ? -8.905 -11.113 -0.074 1.00 94.38 96 PRO A O 1
ATOM 771 N N . SER A 1 97 ? -7.682 -12.988 0.130 1.00 92.69 97 SER A N 1
ATOM 772 C CA . SER A 1 97 ? -8.103 -13.280 1.508 1.00 92.69 97 SER A CA 1
ATOM 773 C C . SER A 1 97 ? -7.558 -12.236 2.481 1.00 92.69 97 SER A C 1
ATOM 775 O O . SER A 1 97 ? -8.309 -11.713 3.293 1.00 92.69 97 SER A O 1
ATOM 777 N N . TYR A 1 98 ? -6.277 -11.871 2.358 1.00 91.12 98 TYR A N 1
ATOM 778 C CA . TYR A 1 98 ? -5.677 -10.825 3.193 1.00 91.12 98 TYR A CA 1
ATOM 779 C C . TYR A 1 98 ? -6.347 -9.466 2.990 1.00 91.12 98 TYR A C 1
ATOM 781 O O . TYR A 1 98 ? -6.575 -8.749 3.960 1.00 91.12 98 TYR A O 1
ATOM 789 N N . VAL A 1 99 ? -6.688 -9.114 1.748 1.00 93.06 99 VAL A N 1
ATOM 790 C CA . VAL A 1 99 ? -7.420 -7.877 1.444 1.00 93.06 99 VAL A CA 1
ATOM 791 C C . VAL A 1 99 ? -8.809 -7.897 2.079 1.00 93.06 99 VAL A C 1
ATOM 793 O O . VAL A 1 99 ? -9.197 -6.911 2.697 1.00 93.06 99 VAL A O 1
ATOM 796 N N . ASN A 1 100 ? -9.535 -9.012 1.960 1.00 93.31 100 ASN A N 1
ATOM 797 C CA . ASN A 1 100 ? -10.872 -9.165 2.534 1.00 93.31 100 ASN A CA 1
ATOM 798 C C . ASN A 1 100 ? -10.880 -9.036 4.065 1.00 93.31 100 ASN A C 1
ATOM 800 O O . ASN A 1 100 ? -11.812 -8.468 4.628 1.00 93.31 100 ASN A O 1
ATOM 804 N N . ASP A 1 101 ? -9.838 -9.538 4.723 1.00 91.44 101 ASP A N 1
ATOM 805 C CA . ASP A 1 101 ? -9.741 -9.554 6.184 1.00 91.44 101 ASP A CA 1
ATOM 806 C C . ASP A 1 101 ? -9.079 -8.283 6.756 1.00 91.44 101 ASP A C 1
ATOM 808 O O . ASP A 1 101 ? -8.950 -8.135 7.973 1.00 91.44 101 ASP A O 1
ATOM 812 N N . SER A 1 102 ? -8.650 -7.350 5.898 1.00 93.06 102 SER A N 1
ATOM 813 C CA . SER A 1 102 ? -8.009 -6.101 6.316 1.00 93.06 102 SER A CA 1
ATOM 814 C C . SER A 1 102 ? -9.029 -5.035 6.712 1.00 93.06 102 SER A C 1
ATOM 816 O O . SER A 1 102 ? -10.029 -4.813 6.034 1.00 93.06 102 SER A O 1
ATOM 818 N N . ALA A 1 103 ? -8.737 -4.307 7.790 1.00 92.69 103 ALA A N 1
ATOM 819 C CA . AL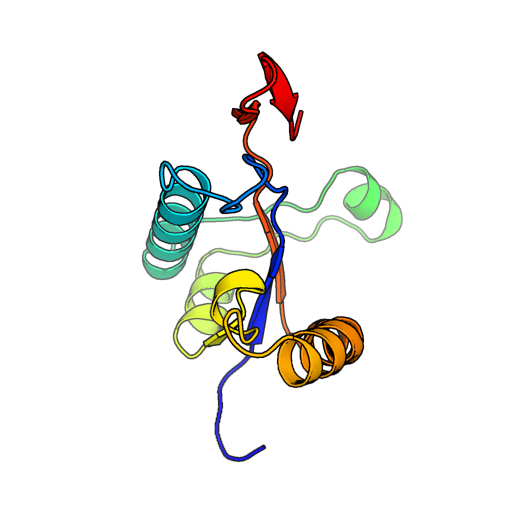A A 1 103 ? -9.550 -3.179 8.242 1.00 92.69 103 ALA A CA 1
ATOM 820 C C . ALA A 1 103 ? -9.362 -1.938 7.354 1.00 92.69 103 ALA A C 1
ATOM 822 O O . ALA A 1 103 ? -10.279 -1.132 7.203 1.00 92.69 103 ALA A O 1
ATOM 823 N N . PHE A 1 104 ? -8.172 -1.788 6.765 1.00 92.19 104 PHE A N 1
ATOM 824 C CA . PHE A 1 104 ? -7.845 -0.691 5.861 1.00 92.19 104 PHE A CA 1
ATOM 825 C C . PHE A 1 104 ? -7.210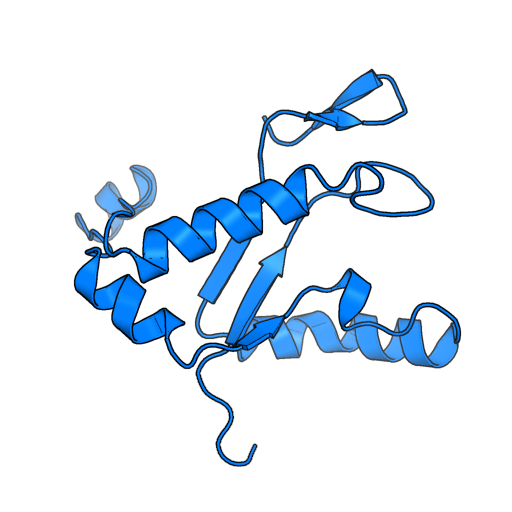 -1.209 4.577 1.00 92.19 104 PHE A C 1
ATOM 827 O O . PHE A 1 104 ? -6.410 -2.143 4.597 1.00 92.19 104 PHE A O 1
ATOM 834 N N . PHE A 1 105 ? -7.513 -0.532 3.472 1.00 93.06 105 PHE A N 1
ATOM 835 C CA . PHE A 1 105 ? -6.848 -0.720 2.191 1.00 93.06 105 PHE A CA 1
ATOM 836 C C . PHE A 1 105 ? -6.258 0.617 1.738 1.00 93.06 105 PHE A C 1
ATOM 838 O O . PHE A 1 105 ? -6.987 1.582 1.508 1.00 93.06 105 PHE A O 1
ATOM 845 N N . ILE A 1 106 ? -4.933 0.689 1.652 1.00 92.69 106 ILE A N 1
ATOM 846 C CA . ILE A 1 106 ? -4.179 1.911 1.370 1.00 92.69 106 ILE A CA 1
ATOM 847 C C . ILE A 1 106 ? -3.519 1.775 0.000 1.00 92.69 106 ILE A C 1
ATOM 849 O O . ILE A 1 106 ? -2.719 0.869 -0.219 1.00 92.69 106 ILE A O 1
ATOM 853 N N . CYS A 1 107 ? -3.791 2.717 -0.901 1.00 92.44 107 CYS A N 1
ATOM 854 C CA . CYS A 1 107 ? -3.129 2.803 -2.204 1.00 92.44 107 CYS A CA 1
ATOM 855 C C . CYS A 1 107 ? -2.055 3.895 -2.193 1.00 92.44 107 CYS A C 1
ATOM 857 O O . CYS A 1 107 ? -2.370 5.076 -2.037 1.00 92.44 107 CYS A O 1
ATOM 859 N N . LEU A 1 108 ? -0.791 3.528 -2.416 1.00 92.88 108 LEU A N 1
ATOM 860 C CA . LEU A 1 108 ? 0.303 4.492 -2.565 1.00 92.88 108 LEU A CA 1
ATOM 861 C C . LEU A 1 108 ? 0.477 4.879 -4.036 1.00 92.88 108 LEU A C 1
ATOM 863 O O . LEU A 1 108 ? 1.231 4.242 -4.783 1.00 92.88 108 LEU A O 1
ATOM 867 N N . ALA A 1 109 ? -0.189 5.966 -4.420 1.00 91.62 109 ALA A N 1
ATOM 868 C CA . ALA A 1 109 ? -0.229 6.470 -5.790 1.00 91.62 109 ALA A CA 1
ATOM 869 C C . ALA A 1 109 ? 0.384 7.885 -5.948 1.00 91.62 109 ALA A C 1
ATOM 871 O O . ALA A 1 109 ? -0.319 8.815 -6.333 1.00 91.62 109 ALA A O 1
ATOM 872 N N . PRO A 1 110 ? 1.673 8.108 -5.612 1.00 89.12 110 PRO A N 1
ATOM 873 C CA . PRO A 1 110 ? 2.350 9.351 -5.970 1.00 89.12 110 PRO A CA 1
ATOM 874 C C . PRO A 1 110 ? 2.693 9.361 -7.461 1.00 89.12 110 PRO A C 1
ATOM 876 O O . PRO A 1 110 ? 3.187 8.357 -7.963 1.00 89.12 110 PRO A O 1
ATOM 879 N N . ALA A 1 111 ? 2.571 10.506 -8.132 1.00 89.69 111 ALA A N 1
ATOM 880 C CA . ALA A 1 111 ? 3.053 10.652 -9.503 1.00 89.69 111 ALA A CA 1
ATOM 881 C C . ALA A 1 111 ? 4.576 10.419 -9.568 1.00 89.69 111 ALA A C 1
ATOM 883 O O . ALA A 1 111 ? 5.364 11.232 -9.078 1.00 89.69 111 ALA A O 1
ATOM 884 N N . VAL A 1 112 ? 4.995 9.299 -10.160 1.00 88.12 112 VAL A N 1
ATOM 885 C CA . VAL A 1 112 ? 6.400 8.859 -10.204 1.00 88.12 112 VAL A CA 1
ATOM 886 C C . VAL A 1 112 ? 6.757 8.288 -11.567 1.00 88.12 112 VAL A C 1
ATOM 888 O O . VAL A 1 112 ?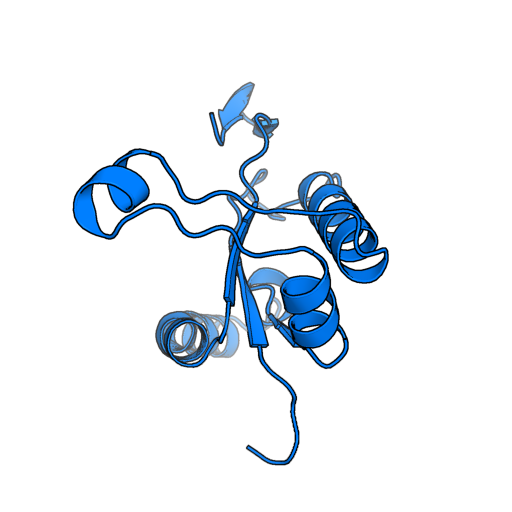 5.915 7.726 -12.262 1.00 88.12 112 VAL A O 1
ATOM 891 N N . VAL A 1 113 ? 8.017 8.436 -11.968 1.00 87.94 113 VAL A N 1
ATOM 892 C CA . VAL A 1 113 ? 8.516 7.909 -13.243 1.00 87.94 113 VAL A CA 1
ATOM 893 C C . VAL A 1 113 ? 9.012 6.478 -13.031 1.00 87.94 113 VAL A C 1
ATOM 895 O O . VAL A 1 113 ? 9.817 6.219 -12.138 1.00 87.94 113 VAL A O 1
ATOM 898 N N . HIS A 1 114 ? 8.519 5.554 -13.848 1.00 87.81 114 HIS A N 1
ATOM 899 C CA . HIS A 1 114 ? 8.993 4.176 -13.934 1.00 87.81 114 HIS A CA 1
ATOM 900 C C . HIS A 1 114 ? 10.344 4.105 -14.675 1.00 87.81 114 HIS A C 1
ATOM 902 O O . HIS A 1 114 ? 10.743 5.051 -15.356 1.00 87.81 114 HIS A O 1
ATOM 908 N N . GLU A 1 115 ? 11.068 2.985 -14.573 1.00 86.19 115 GLU A N 1
ATOM 909 C CA . GLU A 1 115 ? 12.387 2.833 -15.217 1.00 86.19 115 GLU A CA 1
ATOM 910 C C . GLU A 1 115 ? 12.383 2.934 -16.752 1.00 86.19 115 GLU A C 1
ATOM 912 O O . GLU A 1 115 ? 13.419 3.216 -17.346 1.00 86.19 115 GLU A O 1
ATOM 917 N N . ASP A 1 116 ? 11.223 2.758 -17.385 1.00 87.19 116 ASP A N 1
ATOM 918 C CA . ASP A 1 116 ? 11.008 2.935 -18.831 1.00 87.19 116 ASP A CA 1
ATOM 919 C C . ASP A 1 116 ? 10.745 4.403 -19.235 1.00 87.19 116 ASP A C 1
ATOM 921 O O . ASP A 1 116 ? 10.482 4.685 -20.403 1.00 87.19 116 ASP A O 1
ATOM 925 N N . GLY A 1 117 ? 10.782 5.345 -18.285 1.00 85.94 117 GLY A N 1
ATOM 926 C CA . GLY A 1 117 ? 10.483 6.762 -18.512 1.00 85.94 117 GLY A CA 1
ATOM 927 C C . GLY A 1 117 ? 8.986 7.097 -18.523 1.00 85.94 117 GLY A C 1
ATOM 928 O O . GLY A 1 117 ? 8.628 8.270 -18.636 1.00 85.94 117 GLY A O 1
ATOM 929 N N . SER A 1 118 ? 8.102 6.102 -18.381 1.00 87.94 118 SER A N 1
ATOM 930 C CA . SER A 1 118 ? 6.656 6.318 -18.284 1.00 87.94 118 SER A CA 1
ATOM 931 C C . SER A 1 118 ? 6.270 6.891 -16.920 1.00 87.94 118 SER A C 1
ATOM 933 O O . SER A 1 118 ? 6.830 6.525 -15.887 1.00 87.94 118 SER A O 1
ATOM 935 N N . LEU A 1 119 ? 5.287 7.791 -16.899 1.00 86.50 119 LEU A N 1
ATOM 936 C CA . LEU A 1 119 ? 4.722 8.287 -15.647 1.00 86.50 119 LEU A CA 1
ATOM 937 C C . LEU A 1 119 ? 3.670 7.297 -15.129 1.00 86.50 119 LEU A C 1
ATOM 939 O O . LEU A 1 119 ? 2.794 6.868 -15.881 1.00 86.50 119 LEU A O 1
ATOM 943 N N . ARG A 1 120 ? 3.748 6.959 -13.844 1.00 84.88 120 ARG A N 1
ATOM 944 C CA . ARG A 1 120 ? 2.811 6.088 -13.126 1.00 84.88 120 ARG A CA 1
ATOM 945 C C . ARG A 1 120 ? 2.040 6.884 -12.081 1.00 84.88 120 ARG A C 1
ATOM 947 O O . ARG A 1 120 ? 2.512 7.928 -11.630 1.00 84.88 120 ARG A O 1
ATOM 954 N N . ASP A 1 121 ? 0.883 6.339 -11.705 1.00 80.31 121 ASP A N 1
ATOM 955 C CA . ASP A 1 121 ? 0.070 6.788 -10.572 1.00 80.31 121 ASP A CA 1
ATOM 956 C C . ASP A 1 121 ? -0.311 8.279 -10.644 1.00 80.31 121 ASP A C 1
ATOM 958 O O . ASP A 1 121 ? -0.033 9.063 -9.736 1.00 80.31 121 ASP A O 1
ATOM 962 N N . ARG A 1 122 ? -0.892 8.665 -11.785 1.00 66.88 122 ARG A N 1
ATOM 963 C CA . ARG A 1 122 ? -1.329 10.031 -12.089 1.00 66.88 122 ARG A CA 1
ATOM 964 C C . ARG A 1 122 ? -2.795 10.262 -11.751 1.00 66.88 122 ARG A C 1
ATOM 966 O O . ARG A 1 122 ? -3.580 9.303 -11.924 1.00 66.88 122 ARG A O 1
#

Nearest PDB structures (foldseek):
  2ecp-assembly1_B  TM=2.647E-01  e=5.228E+00  Escherichia coli